Protein AF-A0A1V5UT15-F1 (afdb_monomer)

Solvent-accessible surface area (backbone atoms only — not comparable to full-atom values): 5237 Å² total; per-residue (Å²): 97,65,32,28,28,38,54,47,78,36,50,54,78,72,18,49,60,54,48,49,37,28,73,76,67,28,66,68,51,26,49,56,58,58,49,75,58,60,86,67,96,80,86,41,64,70,32,82,54,78,85,66,54,97,85,44,50,74,49,76,58,96,50,36,38,33,34,34,31,84,91,78,30,32,40,31,34,28,35,56,40,73,51,68,82,78,75,78,81,127

Nearest PDB structures (foldseek):
  3ard-assembly1_C  TM=4.971E-01  e=3.164E+00  Mus musculus
  3qi9-assembly1_C  TM=5.579E-01  e=6.180E+00  Mus musculus
  3tn0-assembly1_C  TM=5.027E-01  e=5.815E+00  unclassified
  8i5d-assembly1_A  TM=5.475E-01  e=8.904E+00  Mus musculus

Mean predicted aligned error: 6.43 Å

Foldseek 3Di:
DKKKWWQDKDFDPRLPVLVVCCVPVNDVRSQVVQCVSCPDDPDTDIDPDDPADPQWDWDDDDQKIWTDDVVRGMITIIGTDPPPPPPPDD

Structure (mmCIF, N/CA/C/O backbone):
data_AF-A0A1V5UT15-F1
#
_entry.id   AF-A0A1V5UT15-F1
#
loop_
_atom_site.group_PDB
_atom_site.id
_atom_site.type_symbol
_atom_site.label_atom_id
_atom_site.label_alt_id
_atom_site.label_comp_id
_atom_site.label_asym_id
_atom_site.label_entity_id
_atom_site.label_seq_id
_atom_site.pdbx_PDB_ins_code
_atom_site.Cartn_x
_atom_site.Cartn_y
_atom_site.Cartn_z
_atom_site.occupancy
_atom_site.B_iso_or_equiv
_atom_site.auth_seq_id
_atom_site.auth_comp_id
_atom_site.auth_asym_id
_atom_site.auth_atom_id
_atom_site.pdbx_PDB_model_num
ATOM 1 N N . MET A 1 1 ? 14.561 -11.719 -13.035 1.00 66.00 1 MET A N 1
ATOM 2 C CA . MET A 1 1 ? 14.359 -11.738 -11.565 1.00 66.00 1 MET A CA 1
ATOM 3 C C . MET A 1 1 ? 13.153 -10.859 -11.256 1.00 66.00 1 MET A C 1
ATOM 5 O O . MET A 1 1 ? 12.716 -10.158 -12.160 1.00 66.00 1 MET A O 1
ATOM 9 N N . LYS A 1 2 ? 12.543 -10.965 -10.072 1.00 76.44 2 LYS A N 1
ATOM 10 C CA . LYS A 1 2 ? 11.464 -10.040 -9.689 1.00 76.44 2 LYS A CA 1
ATOM 11 C C . LYS A 1 2 ? 12.103 -8.847 -8.998 1.00 76.44 2 LYS A C 1
ATOM 13 O O . LYS A 1 2 ? 12.876 -9.062 -8.074 1.00 76.44 2 LYS A O 1
ATOM 18 N N . GLU A 1 3 ? 11.772 -7.652 -9.452 1.00 86.50 3 GLU A N 1
ATOM 19 C CA . GLU A 1 3 ? 12.191 -6.398 -8.835 1.00 86.50 3 GLU A CA 1
ATOM 20 C C . GLU A 1 3 ? 10.946 -5.679 -8.316 1.00 86.50 3 GLU A C 1
ATOM 22 O O . GLU A 1 3 ? 9.849 -5.825 -8.865 1.00 86.50 3 GLU A O 1
ATOM 27 N N . TYR A 1 4 ? 11.097 -4.954 -7.217 1.00 88.81 4 TYR A N 1
ATOM 28 C CA . TYR A 1 4 ? 10.026 -4.209 -6.570 1.00 88.81 4 TYR A CA 1
ATOM 29 C C . TYR A 1 4 ? 10.345 -2.730 -6.701 1.00 88.81 4 TYR A C 1
ATOM 31 O O . TYR A 1 4 ? 11.240 -2.235 -6.028 1.00 88.81 4 TYR A O 1
ATOM 39 N N . MET A 1 5 ? 9.630 -2.032 -7.572 1.00 88.94 5 MET A N 1
ATOM 40 C CA . MET A 1 5 ? 9.762 -0.589 -7.726 1.00 88.94 5 MET A CA 1
ATOM 41 C C . MET A 1 5 ? 8.863 0.114 -6.718 1.00 88.94 5 MET A C 1
ATOM 43 O O . MET A 1 5 ? 7.646 -0.086 -6.739 1.00 88.94 5 MET A O 1
ATOM 47 N N . SER A 1 6 ? 9.444 0.923 -5.839 1.00 90.25 6 SER A N 1
ATOM 48 C CA . SER A 1 6 ? 8.692 1.796 -4.942 1.00 90.25 6 SER A CA 1
ATOM 49 C C . SER A 1 6 ? 8.097 2.947 -5.746 1.00 90.25 6 SER A C 1
ATOM 51 O O . SER A 1 6 ? 8.831 3.744 -6.318 1.00 90.25 6 SER A O 1
ATOM 53 N N . ILE A 1 7 ? 6.768 3.008 -5.812 1.00 91.38 7 ILE A N 1
ATOM 54 C CA . ILE A 1 7 ? 6.033 4.069 -6.514 1.00 91.38 7 ILE A CA 1
ATOM 55 C C . ILE A 1 7 ? 5.895 5.287 -5.609 1.00 91.38 7 ILE A C 1
ATOM 57 O O . ILE A 1 7 ? 6.157 6.415 -6.006 1.00 91.38 7 ILE A O 1
ATOM 61 N N . VAL A 1 8 ? 5.451 5.052 -4.376 1.00 92.12 8 VAL A N 1
ATOM 62 C CA . VAL A 1 8 ? 5.250 6.105 -3.388 1.00 92.12 8 VAL A CA 1
ATOM 63 C C . VAL A 1 8 ? 5.352 5.508 -1.993 1.00 92.12 8 VAL A C 1
ATOM 65 O O . VAL A 1 8 ? 4.909 4.381 -1.750 1.00 92.12 8 VAL A O 1
ATOM 68 N N . PHE A 1 9 ? 5.920 6.273 -1.069 1.00 91.94 9 PHE A N 1
ATOM 69 C CA . PHE A 1 9 ? 5.961 5.940 0.346 1.00 91.94 9 PHE A CA 1
ATOM 70 C C . PHE A 1 9 ? 5.626 7.189 1.155 1.00 91.94 9 PHE A C 1
ATOM 72 O O . PHE A 1 9 ? 6.382 8.157 1.144 1.00 91.94 9 PHE A O 1
ATOM 79 N N . ILE A 1 10 ? 4.470 7.165 1.813 1.00 93.06 10 ILE A N 1
ATOM 80 C CA . ILE A 1 10 ? 3.897 8.296 2.538 1.00 93.06 10 ILE A CA 1
ATOM 81 C C . ILE A 1 10 ? 3.941 7.978 4.032 1.00 93.06 10 ILE A C 1
ATOM 83 O O . ILE A 1 10 ? 3.593 6.871 4.451 1.00 93.06 10 ILE A O 1
ATOM 87 N N . GLN A 1 11 ? 4.396 8.936 4.837 1.00 93.38 11 GLN A N 1
ATOM 88 C CA . GLN A 1 11 ? 4.636 8.759 6.269 1.00 93.38 11 GLN A CA 1
ATOM 89 C C . GLN A 1 11 ? 4.186 9.986 7.062 1.00 93.38 11 GLN A C 1
ATOM 91 O O . GLN A 1 11 ? 4.111 11.089 6.523 1.00 93.38 11 GLN A O 1
ATOM 96 N N . ASN A 1 12 ? 4.001 9.807 8.371 1.00 91.50 12 ASN A N 1
ATOM 97 C CA . ASN A 1 12 ? 3.609 10.863 9.306 1.00 91.50 12 ASN A CA 1
ATOM 98 C C . ASN A 1 12 ? 2.257 11.485 8.906 1.00 91.50 12 ASN A C 1
ATOM 100 O O . ASN A 1 12 ? 1.334 10.764 8.539 1.00 91.50 12 ASN A O 1
ATOM 104 N N . GLU A 1 13 ? 2.129 12.811 8.987 1.00 91.38 13 GLU A N 1
ATOM 105 C CA . GLU A 1 13 ? 0.881 13.542 8.723 1.00 91.38 13 GLU A CA 1
ATOM 106 C C . GLU A 1 13 ? 0.354 13.321 7.298 1.00 91.38 13 GLU A C 1
ATOM 108 O O . GLU A 1 13 ? -0.849 13.197 7.093 1.00 91.38 13 GLU A O 1
ATOM 113 N N . GLU A 1 14 ? 1.237 13.171 6.307 1.00 91.56 14 GLU A N 1
ATOM 114 C CA . GLU A 1 14 ? 0.824 12.931 4.919 1.00 91.56 14 GLU A CA 1
ATOM 115 C C . GLU A 1 14 ? 0.137 11.568 4.743 1.00 91.56 14 GLU A C 1
ATOM 117 O O . GLU A 1 14 ? -0.663 11.383 3.825 1.00 91.56 14 GLU A O 1
ATOM 122 N N . ALA A 1 15 ? 0.418 10.603 5.628 1.00 94.38 15 ALA A N 1
ATOM 123 C CA . ALA A 1 15 ? -0.198 9.283 5.578 1.00 94.38 15 ALA A CA 1
ATOM 124 C C . ALA A 1 15 ? -1.632 9.282 6.128 1.00 94.38 15 ALA A C 1
ATOM 126 O O . ALA A 1 15 ? -2.342 8.295 5.942 1.00 94.38 15 ALA A O 1
ATOM 127 N N . GLU A 1 16 ? -2.077 10.359 6.781 1.00 93.75 16 GLU A N 1
ATOM 128 C CA . GLU A 1 16 ? -3.403 10.435 7.396 1.00 93.75 16 GLU A CA 1
ATOM 129 C C . GLU A 1 16 ? -4.519 10.240 6.360 1.00 93.75 16 GLU A C 1
ATOM 131 O O . GLU A 1 16 ? -5.413 9.420 6.559 1.00 93.75 16 GLU A O 1
ATOM 136 N N . GLU A 1 17 ? -4.449 10.917 5.213 1.00 94.31 17 GLU A N 1
ATOM 137 C CA . GLU A 1 17 ? -5.451 10.791 4.149 1.00 94.31 17 GLU A CA 1
ATOM 138 C C . GLU A 1 17 ? -5.542 9.365 3.564 1.00 94.31 17 GLU A C 1
ATOM 140 O O . GLU A 1 17 ? -6.627 8.772 3.609 1.00 94.31 17 GLU A O 1
ATOM 145 N N . PRO A 1 18 ? -4.454 8.751 3.057 1.00 95.06 18 PRO A N 1
ATOM 146 C CA . PRO A 1 18 ? -4.519 7.392 2.524 1.00 95.06 18 PRO A CA 1
ATOM 147 C C . PRO A 1 18 ? -4.856 6.333 3.590 1.00 95.06 18 PRO A C 1
ATOM 149 O O . PRO A 1 18 ? -5.530 5.351 3.266 1.00 95.06 18 PRO A O 1
ATOM 152 N N . LEU A 1 19 ? -4.455 6.518 4.855 1.00 94.75 19 LEU A N 1
ATOM 153 C CA . LEU A 1 19 ? -4.858 5.631 5.956 1.00 94.75 19 LEU A CA 1
ATOM 154 C C . LEU A 1 19 ? -6.347 5.787 6.296 1.00 94.75 19 LEU A C 1
ATOM 156 O O . LEU A 1 19 ? -7.033 4.782 6.474 1.00 94.75 19 LEU A O 1
ATOM 160 N N . ASN A 1 20 ? -6.886 7.006 6.283 1.00 95.56 20 ASN A N 1
ATOM 161 C CA . ASN A 1 20 ? -8.320 7.246 6.459 1.00 95.56 20 ASN A CA 1
ATOM 162 C C . ASN A 1 20 ? -9.141 6.614 5.326 1.00 95.56 20 ASN A C 1
ATOM 164 O O . ASN A 1 20 ? -10.186 6.013 5.578 1.00 95.56 20 ASN A O 1
ATOM 168 N N . ILE A 1 21 ? -8.667 6.687 4.076 1.00 96.38 21 ILE 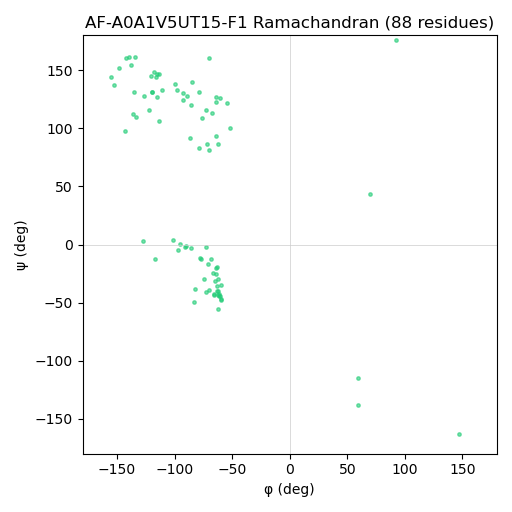A N 1
ATOM 169 C CA . ILE A 1 21 ? -9.288 5.982 2.942 1.00 96.38 21 ILE A CA 1
ATOM 170 C C . ILE A 1 21 ? -9.254 4.468 3.177 1.00 96.38 21 ILE A C 1
ATOM 172 O O . ILE A 1 21 ? -10.254 3.789 2.938 1.00 96.38 21 ILE A O 1
ATOM 176 N N . LEU A 1 22 ? -8.136 3.934 3.674 1.00 95.38 22 LEU A N 1
ATOM 177 C CA . LEU A 1 22 ? -7.998 2.514 3.988 1.00 95.38 22 LEU A CA 1
ATOM 178 C C . LEU A 1 22 ? -9.006 2.063 5.048 1.00 95.38 22 LEU A C 1
ATOM 180 O O . LEU A 1 22 ? -9.626 1.013 4.878 1.00 95.38 22 LEU A O 1
ATOM 184 N N . GLU A 1 23 ? -9.189 2.841 6.112 1.00 94.06 23 GLU A N 1
ATOM 185 C CA . GLU A 1 23 ? -10.126 2.521 7.192 1.00 94.06 23 GLU A CA 1
ATOM 186 C C . GLU A 1 23 ? -11.592 2.696 6.774 1.00 94.06 23 GLU A C 1
ATOM 188 O O . GLU A 1 23 ? -12.427 1.848 7.090 1.00 94.06 23 GLU A O 1
ATOM 193 N N . ALA A 1 24 ? -11.914 3.755 6.027 1.00 96.69 24 ALA A N 1
ATOM 194 C CA . ALA A 1 24 ? -13.289 4.082 5.652 1.00 96.69 24 ALA A CA 1
ATOM 195 C C . ALA A 1 24 ? -13.802 3.298 4.433 1.00 96.69 24 ALA A C 1
ATOM 197 O O . ALA A 1 24 ? -14.976 2.931 4.380 1.00 96.69 24 ALA A O 1
ATOM 198 N N . GLN A 1 25 ? -12.945 3.066 3.434 1.00 96.50 25 GLN A N 1
ATOM 199 C CA . GLN A 1 25 ? -13.319 2.503 2.127 1.00 96.50 25 GLN A CA 1
ATOM 200 C C . GLN A 1 25 ? -12.652 1.150 1.841 1.00 96.50 25 GLN A C 1
ATOM 202 O O . GLN A 1 25 ? -13.051 0.436 0.919 1.00 96.50 25 GLN A O 1
ATOM 207 N N . GLY A 1 26 ? -11.659 0.764 2.641 1.00 95.38 26 GLY A N 1
ATOM 208 C CA . GLY A 1 26 ? -10.970 -0.513 2.530 1.00 95.38 26 GLY A CA 1
ATOM 209 C C . GLY A 1 26 ? -9.714 -0.479 1.657 1.00 95.38 26 GLY A C 1
ATOM 210 O O . GLY A 1 26 ? -9.354 0.509 1.016 1.00 95.38 26 GLY A O 1
ATOM 211 N N . LYS A 1 27 ? -9.032 -1.628 1.622 1.00 95.44 27 LYS A N 1
ATOM 212 C CA . LYS A 1 27 ? -7.688 -1.773 1.036 1.00 95.44 27 LYS A CA 1
ATOM 213 C C . LYS A 1 27 ? -7.634 -1.498 -0.470 1.00 95.44 27 LYS A C 1
ATOM 215 O O . LYS A 1 27 ? -6.647 -0.946 -0.940 1.00 95.44 27 LYS A O 1
ATOM 220 N N . GLY A 1 28 ? -8.678 -1.870 -1.214 1.00 95.06 28 GLY A N 1
ATOM 221 C CA . GLY A 1 28 ? -8.746 -1.641 -2.662 1.00 95.06 28 GLY A CA 1
ATOM 222 C C . GLY A 1 28 ? -8.815 -0.154 -3.016 1.00 95.06 28 GLY A C 1
ATOM 223 O O . GLY A 1 28 ? -8.090 0.300 -3.895 1.00 95.06 28 GLY A O 1
ATOM 224 N N . ALA A 1 29 ? -9.614 0.620 -2.273 1.00 96.00 29 ALA A N 1
ATOM 225 C CA . ALA A 1 29 ? -9.722 2.064 -2.463 1.00 96.00 29 ALA A CA 1
ATOM 226 C C . ALA A 1 29 ? -8.408 2.784 -2.122 1.00 96.00 29 ALA A C 1
ATOM 228 O O . ALA A 1 29 ? -7.951 3.621 -2.896 1.00 96.00 29 ALA A O 1
ATOM 229 N N . ALA A 1 30 ? -7.759 2.410 -1.014 1.00 96.00 30 ALA A N 1
ATOM 230 C CA . ALA A 1 30 ? -6.454 2.959 -0.645 1.00 96.00 30 ALA A CA 1
ATOM 231 C C . ALA A 1 30 ? -5.374 2.631 -1.687 1.00 96.00 30 ALA A C 1
ATOM 233 O O . ALA A 1 30 ? -4.618 3.509 -2.095 1.00 96.00 30 ALA A O 1
ATOM 234 N N . LEU A 1 31 ? -5.341 1.392 -2.190 1.00 95.38 31 LEU A N 1
ATOM 235 C CA . LEU A 1 31 ? -4.418 1.005 -3.256 1.00 95.38 31 LEU A CA 1
ATOM 236 C C . LEU A 1 31 ? -4.671 1.824 -4.527 1.00 95.38 31 LEU A C 1
ATOM 238 O O . LEU A 1 31 ? -3.721 2.318 -5.128 1.00 95.38 31 LEU A O 1
ATO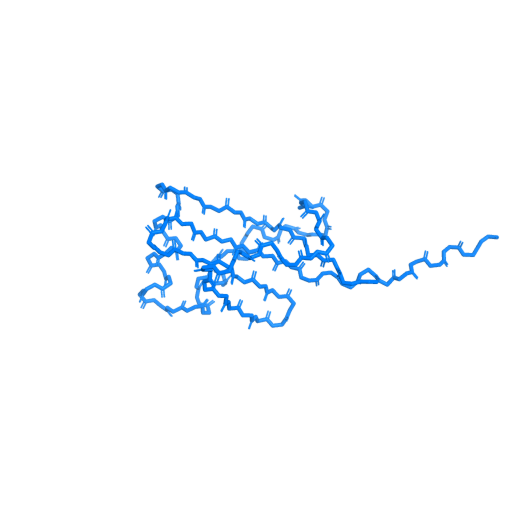M 242 N N . GLN A 1 32 ? -5.932 2.003 -4.929 1.00 94.69 32 GLN A N 1
ATOM 243 C CA . GLN A 1 32 ? -6.284 2.820 -6.092 1.00 94.69 32 GLN A CA 1
ATOM 244 C C . GLN A 1 32 ? -5.879 4.288 -5.913 1.00 94.69 32 GLN A C 1
ATOM 246 O O . GLN A 1 32 ? -5.375 4.885 -6.861 1.00 94.69 32 GLN A O 1
ATOM 251 N N . TYR A 1 33 ? -6.051 4.847 -4.714 1.00 94.81 33 TYR A N 1
ATOM 252 C CA . TYR A 1 33 ? -5.601 6.197 -4.384 1.00 94.81 33 TYR A CA 1
ATOM 253 C C . TYR A 1 33 ? -4.082 6.333 -4.554 1.00 94.81 33 TYR A C 1
ATOM 255 O O . TYR A 1 33 ? -3.621 7.218 -5.265 1.00 94.81 33 TYR A O 1
ATOM 263 N N . LEU A 1 34 ? -3.291 5.397 -4.018 1.00 94.00 34 LEU A N 1
ATOM 264 C CA . LEU A 1 34 ? -1.827 5.418 -4.157 1.00 94.00 34 LEU A CA 1
ATOM 265 C C . LEU A 1 34 ? -1.347 5.250 -5.607 1.00 94.00 34 LEU A C 1
ATOM 267 O O . LEU A 1 34 ? -0.262 5.707 -5.964 1.00 94.00 34 LEU A O 1
ATOM 271 N N . ARG A 1 35 ? -2.144 4.614 -6.470 1.00 92.25 35 ARG A N 1
ATOM 272 C CA . ARG A 1 35 ? -1.806 4.454 -7.892 1.00 92.25 35 ARG A CA 1
ATOM 273 C C . ARG A 1 35 ? -1.823 5.765 -8.672 1.00 92.25 35 ARG A C 1
ATOM 275 O O . ARG A 1 35 ? -1.304 5.776 -9.781 1.00 92.25 35 ARG A O 1
ATOM 282 N N . GLN A 1 36 ? -2.353 6.859 -8.121 1.00 92.25 36 GLN A N 1
ATOM 283 C CA . GLN A 1 36 ? -2.268 8.167 -8.780 1.00 92.25 36 GLN A CA 1
ATOM 284 C C . GLN A 1 36 ? -0.820 8.675 -8.914 1.00 92.25 36 GLN A C 1
ATOM 286 O O . GLN A 1 36 ? -0.558 9.514 -9.769 1.00 92.25 36 GLN A O 1
ATOM 291 N N . TRP A 1 37 ? 0.107 8.148 -8.103 1.00 90.38 37 TRP A N 1
ATOM 292 C CA . TRP A 1 37 ? 1.544 8.426 -8.193 1.00 90.38 37 TRP A CA 1
ATOM 293 C C . TRP A 1 37 ? 2.306 7.450 -9.110 1.00 90.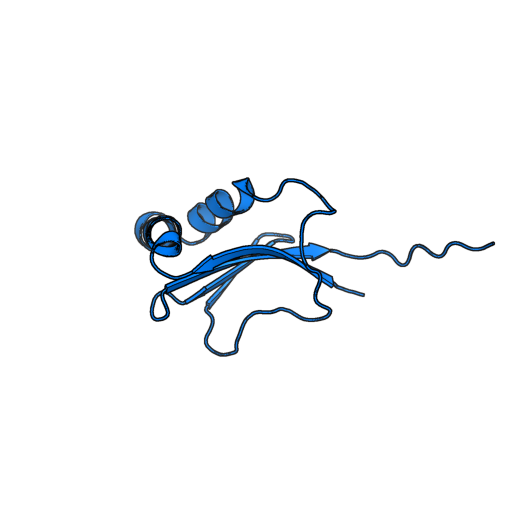38 37 TRP A C 1
ATOM 295 O O . TRP A 1 37 ? 3.510 7.602 -9.282 1.00 90.38 37 TRP A O 1
ATOM 305 N N . ASP A 1 38 ? 1.646 6.452 -9.714 1.00 88.19 38 ASP A N 1
ATOM 306 C CA . ASP A 1 38 ? 2.274 5.582 -10.724 1.00 88.19 38 ASP A CA 1
ATOM 307 C C . ASP A 1 38 ? 2.325 6.311 -12.074 1.00 88.19 38 ASP A C 1
ATOM 309 O O . ASP A 1 38 ? 1.447 6.143 -12.924 1.00 88.19 38 ASP A O 1
ATOM 313 N N . TYR A 1 39 ? 3.347 7.150 -12.255 1.00 83.56 39 TYR A N 1
ATOM 314 C CA . TYR A 1 39 ? 3.560 7.917 -13.486 1.00 83.56 39 TYR A CA 1
ATOM 315 C C . TYR A 1 39 ? 4.145 7.085 -14.641 1.00 83.56 39 TYR A C 1
ATOM 317 O O . TYR A 1 39 ? 4.112 7.538 -15.786 1.00 83.56 39 TYR A O 1
ATOM 325 N N . GLY A 1 40 ? 4.641 5.867 -14.388 1.00 75.31 40 GLY A N 1
ATOM 326 C CA . GLY A 1 40 ? 5.282 5.038 -15.411 1.00 75.31 40 GLY A CA 1
ATOM 327 C C . GLY A 1 40 ? 6.413 4.159 -14.881 1.00 75.31 40 GLY A C 1
ATOM 328 O O . GLY A 1 40 ? 6.502 3.883 -13.689 1.00 75.31 40 GLY A O 1
ATOM 329 N N . GLU A 1 41 ? 7.247 3.657 -15.795 1.00 63.34 41 GLU A N 1
ATOM 330 C CA . GLU A 1 41 ? 8.237 2.605 -15.512 1.00 63.34 41 GLU A CA 1
ATOM 331 C C . GLU A 1 41 ? 9.591 3.092 -14.955 1.00 63.34 41 GLU A C 1
ATOM 333 O O . GLU A 1 41 ? 10.390 2.235 -14.602 1.00 63.34 41 GLU A O 1
ATOM 338 N N . ASP A 1 42 ? 9.844 4.401 -14.803 1.00 60.38 42 ASP A N 1
ATOM 339 C CA . ASP A 1 42 ? 11.212 4.910 -14.543 1.00 60.38 42 ASP A CA 1
ATOM 340 C C . ASP A 1 42 ? 11.395 5.837 -13.319 1.00 60.38 42 ASP A C 1
ATOM 342 O O . ASP A 1 42 ? 12.508 6.300 -13.078 1.00 60.38 42 ASP A O 1
ATOM 346 N N . ASP A 1 43 ? 10.363 6.109 -12.514 1.00 64.56 43 ASP A N 1
ATOM 347 C CA . ASP A 1 43 ? 10.458 7.144 -11.458 1.00 64.56 43 ASP A CA 1
ATOM 348 C C . ASP A 1 43 ? 10.683 6.605 -10.026 1.00 64.56 43 ASP A C 1
ATOM 350 O O . ASP A 1 43 ? 10.698 7.382 -9.070 1.00 64.56 43 ASP A O 1
ATOM 354 N N . GLY A 1 44 ? 10.849 5.289 -9.845 1.00 71.06 44 GLY A N 1
ATOM 355 C CA . GLY A 1 44 ? 10.891 4.652 -8.523 1.00 71.06 44 GLY A CA 1
ATOM 356 C C . GLY A 1 44 ? 12.181 3.894 -8.206 1.00 71.06 44 GLY A C 1
ATOM 357 O O . GLY A 1 44 ? 12.755 3.224 -9.060 1.00 71.06 44 GLY A O 1
ATOM 358 N N . GLU A 1 45 ? 12.600 3.921 -6.939 1.00 80.19 45 GLU A N 1
ATOM 359 C CA . GLU A 1 45 ? 13.696 3.079 -6.441 1.00 80.19 45 GLU A CA 1
ATOM 360 C C . GLU A 1 45 ? 13.314 1.593 -6.533 1.00 80.19 45 GLU A C 1
ATOM 362 O O . GLU A 1 45 ? 12.263 1.174 -6.034 1.00 80.19 45 GLU A O 1
ATOM 367 N N . THR A 1 46 ? 14.164 0.784 -7.171 1.00 84.81 46 THR A N 1
ATOM 368 C CA . THR A 1 46 ? 13.944 -0.659 -7.331 1.00 84.81 46 THR A CA 1
ATOM 369 C C . THR A 1 46 ? 14.697 -1.465 -6.286 1.00 84.81 46 THR A C 1
ATOM 371 O O . THR A 1 46 ? 15.903 -1.299 -6.102 1.00 84.81 46 THR A O 1
ATOM 374 N N . TYR A 1 47 ? 14.008 -2.422 -5.677 1.00 82.81 47 TYR A N 1
ATOM 375 C CA . TYR A 1 47 ? 14.562 -3.332 -4.684 1.00 82.81 47 TYR A CA 1
ATOM 376 C C . TYR A 1 47 ? 14.535 -4.780 -5.191 1.00 82.81 47 TYR A C 1
ATOM 378 O O . TYR A 1 47 ? 13.576 -5.188 -5.856 1.00 82.81 47 TYR A O 1
ATOM 386 N N . PRO A 1 48 ? 15.550 -5.599 -4.861 1.00 81.25 48 PRO A N 1
ATOM 387 C CA . PRO A 1 48 ? 15.567 -7.019 -5.222 1.00 81.25 48 PRO A CA 1
ATOM 388 C C . PRO A 1 48 ? 14.551 -7.852 -4.418 1.00 81.25 48 PRO A C 1
ATOM 390 O O . PRO A 1 48 ? 14.208 -8.967 -4.808 1.00 81.25 48 PRO A O 1
ATOM 393 N N . GLU A 1 49 ? 14.053 -7.317 -3.300 1.00 82.00 49 GLU A N 1
ATOM 394 C CA . GLU A 1 49 ? 13.124 -7.975 -2.381 1.00 82.00 49 GLU A CA 1
ATOM 395 C C . GLU A 1 49 ? 11.989 -7.023 -1.985 1.00 82.00 49 GLU A C 1
ATOM 397 O O . GLU A 1 49 ? 12.091 -5.811 -2.167 1.00 82.00 49 GLU A O 1
ATOM 402 N N . ASN A 1 50 ? 10.884 -7.575 -1.473 1.00 75.50 50 ASN A N 1
ATOM 403 C CA . ASN A 1 50 ? 9.745 -6.769 -1.038 1.00 75.50 50 ASN A CA 1
ATOM 404 C C . ASN A 1 50 ? 10.175 -5.885 0.150 1.00 75.50 50 ASN A C 1
ATOM 406 O O . ASN A 1 50 ? 10.592 -6.446 1.163 1.00 75.50 50 ASN A O 1
ATOM 410 N N . PRO A 1 51 ? 10.041 -4.548 0.069 1.00 72.88 51 PRO A N 1
ATOM 411 C CA . PRO A 1 51 ? 10.463 -3.648 1.142 1.00 72.88 51 PRO A CA 1
ATOM 412 C C . PRO A 1 51 ? 9.552 -3.676 2.382 1.00 72.88 51 PRO A C 1
ATOM 414 O O . PRO A 1 51 ? 9.834 -2.976 3.350 1.00 72.88 51 PRO A O 1
ATOM 417 N N . ALA A 1 52 ? 8.466 -4.459 2.378 1.00 79.62 52 ALA A N 1
ATOM 418 C CA . ALA A 1 52 ? 7.596 -4.614 3.541 1.00 79.62 52 ALA A CA 1
ATOM 419 C C . ALA A 1 52 ? 8.351 -5.199 4.750 1.00 79.62 52 ALA A C 1
ATOM 421 O O . ALA A 1 52 ? 8.932 -6.287 4.675 1.00 79.62 52 ALA A O 1
ATOM 422 N N . GLY A 1 53 ? 8.288 -4.504 5.885 1.00 76.56 53 GLY A N 1
ATOM 423 C CA . GLY A 1 53 ? 8.785 -4.991 7.166 1.00 76.56 53 GLY A CA 1
ATOM 424 C C . GLY A 1 53 ? 7.929 -6.132 7.722 1.00 76.56 53 GLY A C 1
ATOM 425 O O . GLY A 1 53 ? 6.765 -6.306 7.369 1.00 76.56 53 GLY A O 1
ATOM 426 N N . SER A 1 54 ? 8.480 -6.914 8.654 1.00 78.06 54 SER A N 1
ATOM 427 C CA . SER A 1 54 ? 7.775 -8.050 9.275 1.00 78.06 54 SER A CA 1
ATOM 428 C C . SER A 1 54 ? 6.533 -7.659 10.091 1.00 78.06 54 SER A C 1
ATOM 430 O O . SER A 1 54 ? 5.688 -8.512 10.352 1.00 78.06 54 SER A O 1
ATOM 432 N N . GLY A 1 55 ? 6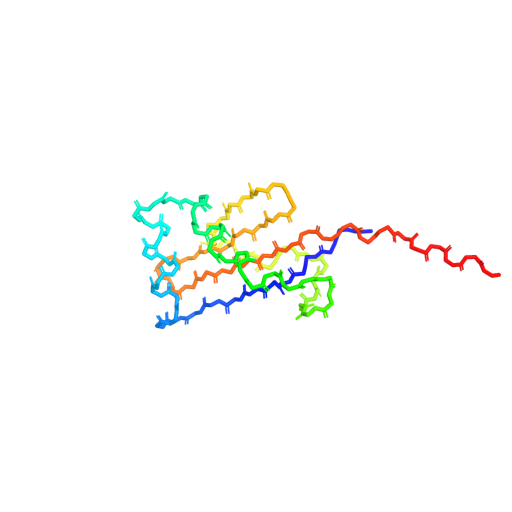.426 -6.391 10.499 1.00 81.62 55 GLY A N 1
ATOM 433 C CA . GLY A 1 55 ? 5.263 -5.830 11.191 1.00 81.62 55 GLY A CA 1
ATOM 434 C C . GLY A 1 55 ? 4.213 -5.212 10.265 1.00 81.62 55 GLY A C 1
ATOM 435 O O . GLY A 1 55 ? 3.182 -4.755 10.756 1.00 81.62 55 GLY A O 1
ATOM 436 N N . ASP A 1 56 ? 4.455 -5.189 8.954 1.00 88.69 56 ASP A N 1
ATOM 437 C CA . ASP A 1 56 ? 3.598 -4.479 8.011 1.00 88.69 56 ASP A CA 1
ATOM 438 C C . ASP A 1 56 ? 2.418 -5.333 7.581 1.00 88.69 56 ASP A C 1
ATOM 440 O O . ASP A 1 56 ? 2.533 -6.525 7.276 1.00 88.69 56 ASP A O 1
ATOM 444 N N . SER A 1 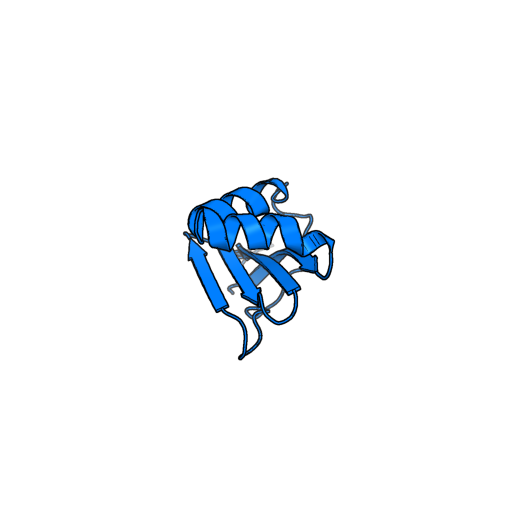57 ? 1.262 -4.687 7.466 1.00 92.44 57 SER A N 1
ATOM 445 C CA . SER A 1 57 ? 0.163 -5.271 6.718 1.00 92.44 57 SER A CA 1
ATOM 446 C C . SER A 1 57 ? 0.408 -5.058 5.233 1.00 92.44 57 SER A C 1
ATOM 448 O O . SER A 1 57 ? 0.678 -3.945 4.789 1.00 92.44 57 SER A O 1
ATOM 450 N N . THR A 1 58 ? 0.273 -6.128 4.453 1.00 93.31 58 THR A N 1
ATOM 451 C CA . THR A 1 58 ? 0.387 -6.058 2.996 1.00 93.31 58 THR A CA 1
ATOM 452 C C . THR A 1 58 ? -0.941 -6.373 2.326 1.00 93.31 58 THR A C 1
ATOM 454 O O . THR A 1 58 ? -1.760 -7.164 2.808 1.00 93.31 58 THR A O 1
ATOM 457 N N . TYR A 1 59 ? -1.176 -5.726 1.194 1.00 94.81 59 TYR A N 1
ATOM 458 C CA . TYR A 1 59 ? -2.294 -5.993 0.307 1.00 94.81 59 TYR A CA 1
ATOM 459 C C . TYR A 1 59 ? -1.787 -6.023 -1.125 1.00 94.81 59 TYR A C 1
ATOM 461 O O . TYR A 1 59 ? -1.052 -5.135 -1.544 1.00 94.81 59 TYR A O 1
ATOM 469 N N . ARG A 1 60 ? -2.162 -7.055 -1.876 1.00 93.12 60 ARG A N 1
ATOM 470 C CA . ARG A 1 60 ? -1.688 -7.245 -3.243 1.00 93.12 60 ARG A CA 1
ATOM 471 C C . ARG A 1 60 ? -2.852 -7.258 -4.215 1.00 93.12 60 ARG A C 1
ATOM 473 O O . ARG A 1 60 ? -3.785 -8.039 -4.043 1.00 93.12 60 ARG A O 1
ATOM 480 N N . GLU A 1 61 ? -2.717 -6.483 -5.282 1.00 94.00 61 GLU A N 1
ATOM 481 C CA . GLU A 1 61 ? -3.628 -6.483 -6.420 1.00 94.00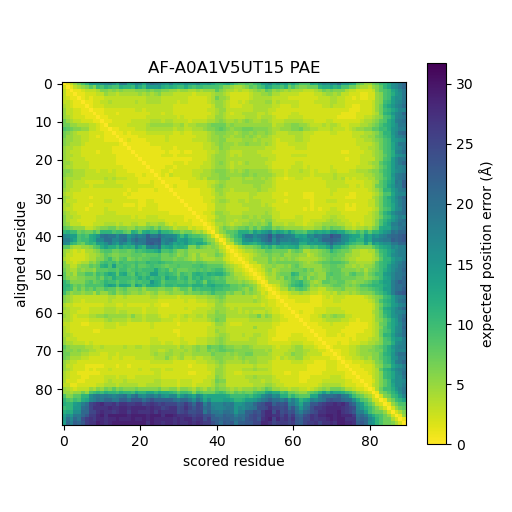 61 GLU A CA 1
ATOM 482 C C . GLU A 1 61 ? -2.820 -6.510 -7.726 1.00 94.00 61 GLU A C 1
ATOM 484 O O . GLU A 1 61 ? -2.110 -5.567 -8.074 1.00 94.00 61 GLU A O 1
ATOM 489 N N . GLY A 1 62 ? -2.869 -7.641 -8.439 1.00 91.62 62 GLY A N 1
ATOM 490 C CA . GLY A 1 62 ? -2.066 -7.864 -9.645 1.00 91.62 62 GLY A CA 1
ATOM 491 C C . GLY A 1 62 ? -0.556 -7.759 -9.383 1.00 91.62 62 GLY A C 1
ATOM 492 O O . GLY A 1 62 ? 0.027 -8.582 -8.659 1.00 91.62 62 GLY A O 1
ATOM 493 N N . ASN A 1 63 ? 0.063 -6.744 -9.992 1.00 91.38 63 ASN A N 1
ATOM 494 C CA . ASN A 1 63 ? 1.484 -6.425 -9.843 1.00 91.38 63 ASN A CA 1
ATOM 495 C C . ASN A 1 63 ? 1.744 -5.360 -8.774 1.00 91.38 63 ASN A C 1
ATOM 497 O O . ASN A 1 63 ? 2.895 -5.017 -8.559 1.00 91.38 63 ASN A O 1
ATOM 501 N N . TYR A 1 64 ? 0.724 -4.842 -8.096 1.00 92.56 64 TYR A N 1
ATOM 502 C CA . TYR A 1 64 ? 0.901 -3.844 -7.048 1.00 92.56 64 TYR A CA 1
ATOM 503 C C . TYR A 1 64 ? 0.855 -4.490 -5.669 1.00 92.56 64 TYR A C 1
ATOM 505 O O . TYR A 1 64 ? 0.016 -5.353 -5.401 1.00 92.56 64 TYR A O 1
ATOM 513 N N . ILE A 1 65 ? 1.754 -4.058 -4.795 1.00 93.69 65 ILE A N 1
ATOM 514 C CA . ILE A 1 65 ? 1.810 -4.418 -3.384 1.00 93.69 65 ILE A CA 1
ATOM 515 C C . ILE A 1 65 ? 1.731 -3.122 -2.590 1.00 93.69 65 ILE A C 1
ATOM 517 O O . ILE A 1 65 ? 2.626 -2.290 -2.667 1.00 93.69 65 ILE A O 1
ATOM 521 N N . MET A 1 66 ? 0.661 -2.964 -1.829 1.00 94.62 66 MET A N 1
ATOM 522 C CA . MET A 1 66 ? 0.523 -1.913 -0.836 1.00 94.62 66 MET A CA 1
ATOM 523 C C . MET A 1 66 ? 0.999 -2.444 0.515 1.00 94.62 66 MET A C 1
ATOM 525 O O . MET A 1 66 ? 0.551 -3.511 0.942 1.00 94.62 66 MET A O 1
ATOM 529 N N . SER A 1 67 ? 1.864 -1.695 1.188 1.00 94.94 67 SER A N 1
ATOM 530 C CA . SER A 1 67 ? 2.366 -1.994 2.532 1.00 94.94 67 SER A CA 1
ATOM 531 C C . SER A 1 67 ? 1.976 -0.854 3.456 1.00 94.94 67 SER A C 1
ATOM 533 O O . SER A 1 67 ? 2.166 0.305 3.102 1.00 94.94 67 SER A O 1
ATOM 535 N N . TYR A 1 68 ? 1.400 -1.152 4.614 1.00 94.00 68 TYR A N 1
ATOM 536 C CA . TYR A 1 68 ? 0.910 -0.122 5.522 1.00 94.00 68 TYR A CA 1
ATOM 537 C C . TYR A 1 68 ? 1.008 -0.548 6.981 1.00 94.00 68 TYR A C 1
ATOM 539 O O . TYR A 1 68 ? 0.912 -1.732 7.324 1.00 94.00 68 TYR A O 1
ATOM 547 N N . ASN A 1 69 ? 1.145 0.451 7.842 1.00 92.62 69 ASN A N 1
ATOM 548 C CA . ASN A 1 69 ? 1.110 0.301 9.281 1.00 92.62 69 ASN A CA 1
ATOM 549 C C . ASN A 1 69 ? 0.408 1.518 9.887 1.00 92.62 69 ASN A C 1
ATOM 551 O O . ASN A 1 69 ? 1.021 2.564 10.097 1.00 92.62 69 ASN A O 1
ATOM 555 N N . SER A 1 70 ? -0.883 1.372 10.189 1.00 86.81 70 SER A N 1
ATOM 556 C CA . SER A 1 70 ? -1.686 2.451 10.774 1.00 86.81 70 SER A CA 1
ATOM 557 C C . SER A 1 70 ? -1.161 2.892 12.144 1.00 86.81 70 SER A C 1
ATOM 559 O O . SER A 1 70 ? -1.289 4.055 12.501 1.00 86.81 70 SER A O 1
ATOM 561 N N . SER A 1 71 ? -0.532 1.990 12.908 1.00 87.56 71 SER A N 1
ATOM 562 C CA . SER A 1 71 ? 0.029 2.315 14.226 1.00 87.56 71 SER A CA 1
ATOM 563 C C . SER A 1 71 ? 1.318 3.131 14.146 1.00 87.56 71 SER A C 1
ATOM 565 O O . SER A 1 71 ? 1.600 3.899 15.060 1.00 87.56 71 SER A O 1
ATOM 567 N N . MET A 1 72 ? 2.102 2.961 13.079 1.00 89.06 72 MET A N 1
ATOM 568 C CA . MET A 1 72 ? 3.314 3.750 12.828 1.00 89.06 72 MET A CA 1
ATOM 569 C C . MET A 1 72 ? 3.081 4.929 11.873 1.00 89.06 72 MET A C 1
ATOM 571 O O . MET A 1 72 ? 3.994 5.723 11.671 1.00 89.06 72 MET A O 1
ATOM 575 N N . GLY A 1 73 ? 1.880 5.060 11.303 1.00 92.50 73 GLY A N 1
ATOM 576 C CA . GLY A 1 73 ? 1.511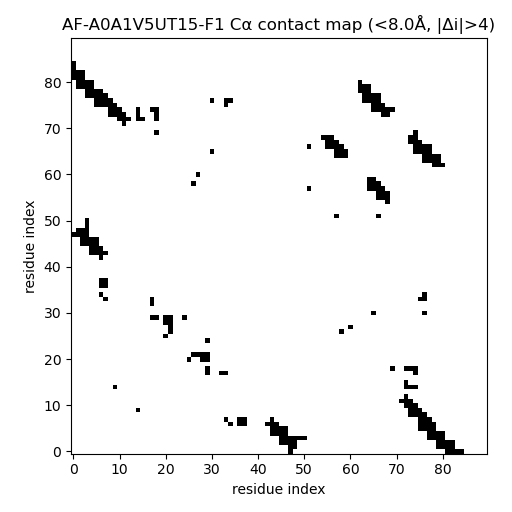 6.188 10.451 1.00 92.50 73 GLY A CA 1
ATOM 577 C C . GLY A 1 73 ? 2.228 6.192 9.102 1.00 92.50 73 GLY A C 1
ATOM 578 O O . GLY A 1 73 ? 2.707 7.239 8.675 1.00 92.50 73 GLY A O 1
ATOM 579 N N . TYR A 1 74 ? 2.337 5.039 8.435 1.00 93.88 74 TYR A N 1
ATOM 580 C CA . TYR A 1 74 ? 2.845 4.988 7.062 1.00 93.88 74 TYR A CA 1
ATOM 581 C C . TYR A 1 74 ? 2.071 4.041 6.159 1.00 93.88 74 TYR A C 1
ATOM 583 O O . TYR A 1 74 ? 1.473 3.048 6.591 1.00 93.88 74 TYR A O 1
ATOM 591 N N . ILE A 1 75 ? 2.139 4.350 4.870 1.00 94.69 75 ILE A N 1
ATOM 592 C CA . ILE A 1 75 ? 1.557 3.574 3.789 1.00 94.69 75 ILE A CA 1
ATOM 593 C C . ILE A 1 75 ? 2.358 3.794 2.506 1.00 94.69 75 ILE A C 1
ATOM 595 O O . ILE A 1 75 ? 2.755 4.907 2.173 1.00 94.69 75 ILE A O 1
ATOM 599 N N . GLY A 1 76 ? 2.612 2.717 1.776 1.00 93.56 76 GLY A N 1
ATOM 600 C CA . GLY A 1 76 ? 3.381 2.745 0.544 1.00 93.56 76 GLY A CA 1
ATOM 601 C C . GLY A 1 76 ? 2.830 1.802 -0.504 1.00 93.56 76 GLY A C 1
ATOM 602 O O . GLY A 1 76 ? 2.099 0.857 -0.199 1.00 93.56 76 GLY A O 1
ATOM 603 N N . LEU A 1 77 ? 3.217 2.063 -1.746 1.00 93.69 77 LEU A N 1
ATOM 604 C CA . LEU A 1 77 ? 2.872 1.261 -2.905 1.00 93.69 77 LEU A CA 1
ATOM 605 C C . LEU A 1 77 ? 4.139 0.867 -3.653 1.00 93.69 77 LEU A C 1
ATOM 607 O O . LEU A 1 77 ? 4.951 1.706 -4.032 1.00 93.69 77 LEU A O 1
ATOM 611 N N . CYS A 1 78 ? 4.267 -0.425 -3.908 1.00 92.00 78 CYS A N 1
ATOM 612 C CA . CYS A 1 78 ? 5.305 -1.010 -4.736 1.00 92.00 78 CYS A CA 1
ATOM 613 C C . CYS A 1 78 ? 4.684 -1.702 -5.945 1.00 92.00 78 CYS A C 1
ATOM 615 O O . CYS A 1 78 ? 3.593 -2.271 -5.868 1.00 92.00 78 CYS A O 1
ATOM 617 N N . LYS A 1 79 ? 5.408 -1.713 -7.057 1.00 90.88 79 LYS A N 1
ATOM 618 C CA . LYS A 1 79 ? 5.051 -2.418 -8.284 1.00 90.88 79 LYS A CA 1
ATOM 619 C C . LYS A 1 79 ? 6.077 -3.511 -8.540 1.00 90.88 79 LYS A C 1
ATOM 621 O O . LYS A 1 79 ? 7.277 -3.269 -8.558 1.00 90.88 79 LYS A O 1
ATOM 626 N N . ILE A 1 80 ? 5.601 -4.733 -8.724 1.00 89.81 80 ILE A N 1
ATOM 627 C CA . ILE A 1 80 ? 6.416 -5.876 -9.109 1.00 89.81 80 ILE A CA 1
ATOM 628 C C . ILE A 1 80 ? 6.711 -5.731 -10.596 1.00 8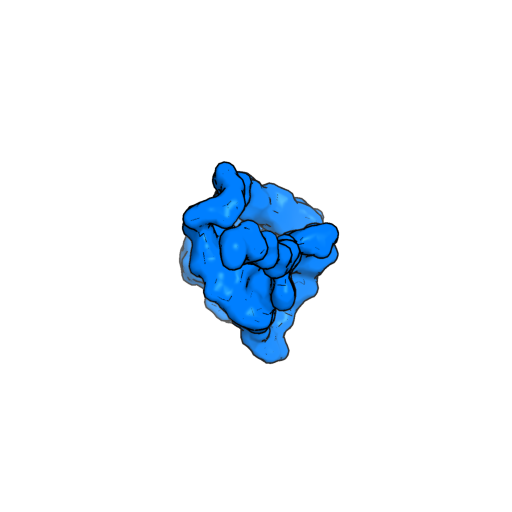9.81 80 ILE A C 1
ATOM 630 O O . ILE A 1 80 ? 5.830 -5.937 -11.437 1.00 89.81 80 ILE A O 1
ATOM 634 N N . ILE A 1 81 ? 7.956 -5.412 -10.909 1.00 86.94 81 ILE A N 1
ATOM 635 C CA . ILE A 1 81 ? 8.460 -5.403 -12.270 1.00 86.94 81 ILE A CA 1
ATOM 636 C C . ILE A 1 81 ? 9.067 -6.773 -12.526 1.00 86.94 81 ILE A C 1
ATOM 638 O O . ILE A 1 81 ? 9.921 -7.282 -11.792 1.00 86.94 81 ILE A O 1
ATOM 642 N N . THR A 1 82 ? 8.571 -7.421 -13.574 1.00 75.44 82 THR A N 1
ATOM 643 C CA . THR A 1 82 ? 9.280 -8.563 -14.134 1.00 75.44 82 THR A CA 1
ATOM 644 C C . THR A 1 82 ? 10.257 -7.987 -15.130 1.00 75.44 82 THR A C 1
ATOM 646 O O . THR A 1 82 ? 9.908 -7.806 -16.293 1.00 75.44 82 THR A O 1
ATOM 649 N N . SER A 1 83 ? 11.472 -7.705 -14.668 1.00 65.88 83 SER A N 1
ATOM 650 C CA . SER A 1 83 ? 12.590 -7.475 -15.570 1.00 65.88 83 SER A CA 1
ATOM 651 C C . SER A 1 83 ? 12.812 -8.786 -16.312 1.00 65.88 83 SER A C 1
ATOM 653 O O . SER A 1 8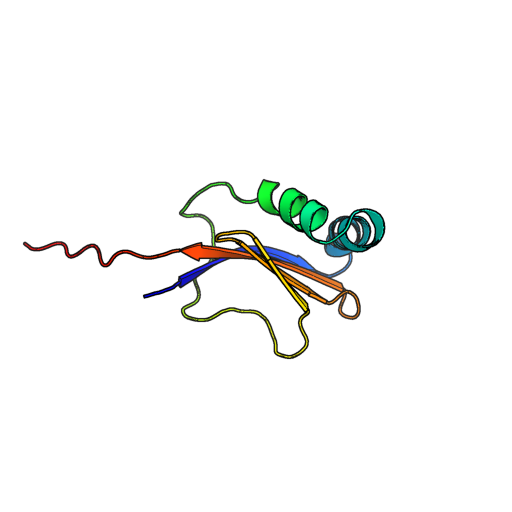3 ? 13.436 -9.734 -15.813 1.00 65.88 83 SER A O 1
ATOM 655 N N . ALA A 1 84 ? 12.177 -8.893 -17.483 1.00 55.72 84 ALA A N 1
ATOM 656 C CA . ALA A 1 84 ? 12.560 -9.865 -18.480 1.00 55.72 84 ALA A CA 1
ATOM 657 C C . ALA A 1 84 ? 14.041 -9.597 -18.711 1.00 55.72 84 ALA A C 1
ATOM 659 O O . ALA A 1 84 ? 14.406 -8.462 -18.994 1.00 55.72 84 ALA A O 1
ATOM 660 N N . CYS A 1 85 ? 14.896 -10.600 -18.504 1.00 44.41 85 CYS A N 1
ATOM 661 C CA . CYS A 1 85 ? 16.293 -10.491 -18.886 1.00 44.41 85 CYS A CA 1
ATOM 662 C C . CYS A 1 85 ? 16.322 -10.043 -20.348 1.00 44.41 85 CYS A C 1
ATOM 664 O O . CYS A 1 85 ? 16.109 -10.861 -21.244 1.00 44.41 85 CYS A O 1
ATOM 666 N N . THR A 1 86 ? 16.552 -8.755 -20.590 1.00 50.50 86 THR A N 1
ATOM 667 C CA . THR A 1 86 ? 16.864 -8.214 -21.902 1.00 50.50 86 THR A CA 1
ATOM 668 C C . THR A 1 86 ? 18.258 -8.733 -22.194 1.00 50.50 86 THR A C 1
ATOM 670 O O . THR A 1 86 ? 19.272 -8.091 -21.935 1.00 50.50 86 THR A O 1
ATOM 673 N N . GLY A 1 87 ? 18.308 -9.985 -22.648 1.00 45.62 87 GLY A N 1
ATOM 674 C CA . GLY A 1 87 ? 19.469 -10.562 -23.283 1.00 45.62 87 GLY A CA 1
ATOM 675 C C . GLY A 1 87 ? 19.722 -9.753 -24.539 1.00 45.62 87 GLY A C 1
ATOM 676 O O . GLY A 1 87 ? 19.222 -10.083 -25.610 1.00 45.62 87 GLY A O 1
ATOM 677 N N . VAL A 1 88 ? 20.469 -8.660 -24.404 1.00 49.31 88 VAL A N 1
ATOM 678 C CA . VAL A 1 88 ? 21.116 -8.024 -25.542 1.00 49.31 88 VAL A CA 1
ATOM 679 C C . VAL A 1 88 ? 22.246 -8.964 -25.936 1.00 49.31 88 VAL A C 1
ATOM 681 O O . VAL A 1 88 ? 23.371 -8.861 -25.455 1.00 49.31 88 VAL A O 1
ATOM 684 N N . SER A 1 89 ? 21.916 -9.941 -26.776 1.00 47.38 89 SER A N 1
ATOM 685 C CA . SER A 1 89 ? 22.906 -10.647 -27.574 1.00 47.38 89 SER A CA 1
ATOM 686 C C . SER A 1 89 ? 23.470 -9.648 -28.586 1.00 47.38 89 SER A C 1
ATOM 688 O O . SER A 1 89 ? 22.746 -9.178 -29.466 1.00 47.38 89 SER A O 1
ATOM 690 N N . ARG A 1 90 ? 24.747 -9.300 -28.440 1.00 52.28 90 ARG A N 1
ATOM 691 C CA . ARG A 1 90 ? 25.586 -8.808 -29.535 1.00 52.28 90 ARG A CA 1
ATOM 692 C C . ARG A 1 90 ? 26.710 -9.799 -29.763 1.00 52.28 90 ARG A C 1
ATOM 694 O O . ARG A 1 90 ? 27.223 -10.321 -28.749 1.00 52.28 90 ARG A O 1
#

Radius of gyration: 14.08 Å; Cα contacts (8 Å, |Δi|>4): 148; chains: 1; bounding box: 39×25×44 Å

Secondary structure (DSSP, 8-state):
-EEEEEEEEEEGGGGHHHHHHHHHH-HHHHHHHHGGG---SSSS-EESS----TT-EEEEETTEEEEEETTTTEEEEEEEEE--------

Sequence (90 aa):
MKEYMSIVFIQNEEAEEPLNILEAQGKGAALQYLRQWDYGEDDGETYPENPAGSGDSTYREGNYIMSYNSSMGYIGLCKIITSACTGVSR

pLDDT: mean 85.26, std 13.44, range [44.41, 96.69]